Protein AF-A0A8J2PP23-F1 (afdb_monomer)

Solvent-accessible surface area (backbone atoms only — not comparable to full-atom values): 7879 Å² total; per-residue (Å²): 118,77,63,48,80,72,75,55,84,84,83,88,84,56,67,66,61,44,69,76,68,52,50,72,66,56,53,53,50,54,50,47,56,53,52,50,30,45,74,73,57,75,52,67,87,67,54,66,47,79,31,51,64,91,37,53,69,59,48,55,53,48,56,75,68,65,78,65,66,70,44,84,42,73,46,81,72,63,99,86,58,77,86,76,83,74,88,67,85,88,74,87,69,40,60,68,88,50,84,86,86,61,86,68,29,89,40,75,69,33,39,53,49,50,50,52,40,41,78,33,42,36,93

Mean predicted aligned error: 7.46 Å

pLDDT: mean 90.51, std 8.7, range [60.66, 97.38]

Radius of gyration: 23.91 Å; Cα contacts (8 Å, |Δi|>4): 85; chains: 1; bounding box: 43×55×61 Å

Sequence (123 aa):
MSILAKGISIFGILADEYIGSASKKDVDELQSYIRDGMKTGAIKPLSYHVFKHDQLENAFRFMAQGKHIGKVLVQIKLKDSMPTVVSAIPRTYFGTDKSWIIVGGLGGMGFELANWIVERGGR

InterPro domains:
  IPR050091 Polyketide and Nonribosomal Peptide Biosynthesis Enzymes [PTHR43775] (5-122)

Structure (mmCIF, N/CA/C/O backbone):
data_AF-A0A8J2PP23-F1
#
_entry.id   AF-A0A8J2PP23-F1
#
loop_
_atom_site.group_PDB
_atom_site.id
_atom_site.type_symbol
_atom_site.label_atom_id
_atom_site.label_alt_id
_atom_site.label_comp_id
_atom_site.label_asym_id
_atom_site.label_entity_id
_atom_site.label_seq_id
_atom_site.pdbx_PDB_ins_code
_atom_site.Cartn_x
_atom_site.Cartn_y
_atom_site.Cartn_z
_atom_site.occupancy
_atom_site.B_iso_or_equiv
_atom_site.auth_seq_id
_atom_site.auth_comp_id
_atom_site.auth_asym_id
_atom_site.auth_atom_id
_atom_site.pdbx_PDB_model_num
ATOM 1 N N . MET A 1 1 ? -2.800 32.038 20.602 1.00 64.12 1 MET A N 1
ATOM 2 C CA . MET A 1 1 ? -1.605 31.991 21.480 1.00 64.12 1 MET A CA 1
ATOM 3 C C . MET A 1 1 ? -1.919 32.063 22.979 1.00 64.12 1 MET A C 1
ATOM 5 O O . MET A 1 1 ? -1.140 31.526 23.751 1.00 64.12 1 MET A O 1
ATOM 9 N N . SER A 1 2 ? -3.055 32.622 23.425 1.00 75.06 2 SER A N 1
ATOM 10 C CA . SER A 1 2 ? -3.410 32.702 24.860 1.00 75.06 2 SER A CA 1
ATOM 11 C C . SER A 1 2 ? -3.610 31.350 25.567 1.00 75.06 2 SER A C 1
ATOM 13 O O . SER A 1 2 ? -3.523 31.286 26.788 1.00 75.06 2 SER A O 1
ATOM 15 N N . ILE A 1 3 ? -3.861 30.263 24.826 1.00 81.50 3 ILE A N 1
ATOM 16 C CA . ILE A 1 3 ? -4.063 28.927 25.412 1.00 81.50 3 ILE A CA 1
ATOM 17 C C . ILE A 1 3 ? -2.746 28.306 25.897 1.00 81.50 3 ILE A C 1
ATOM 19 O O . ILE A 1 3 ? -2.741 27.595 26.894 1.00 81.50 3 ILE A O 1
ATOM 23 N N . LEU A 1 4 ? -1.628 28.607 25.226 1.00 85.38 4 LEU A N 1
ATOM 24 C CA . LEU A 1 4 ? -0.307 28.079 25.588 1.00 85.38 4 LEU A CA 1
ATOM 25 C C . LEU A 1 4 ? 0.192 28.690 26.903 1.00 85.38 4 LEU A C 1
ATOM 27 O O . LEU A 1 4 ? 0.820 28.011 27.707 1.00 85.38 4 LEU A O 1
ATOM 31 N N . ALA A 1 5 ? -0.190 29.941 27.184 1.00 83.81 5 ALA A N 1
ATOM 32 C CA . ALA A 1 5 ? 0.085 30.609 28.457 1.00 83.81 5 ALA A CA 1
ATOM 33 C C . ALA A 1 5 ? -0.603 29.936 29.664 1.00 83.81 5 ALA A C 1
ATOM 35 O O . ALA A 1 5 ? -0.254 30.223 30.803 1.00 83.81 5 ALA A O 1
ATOM 36 N N . LYS A 1 6 ? -1.558 29.022 29.428 1.00 91.38 6 LYS A N 1
ATOM 37 C CA . LYS 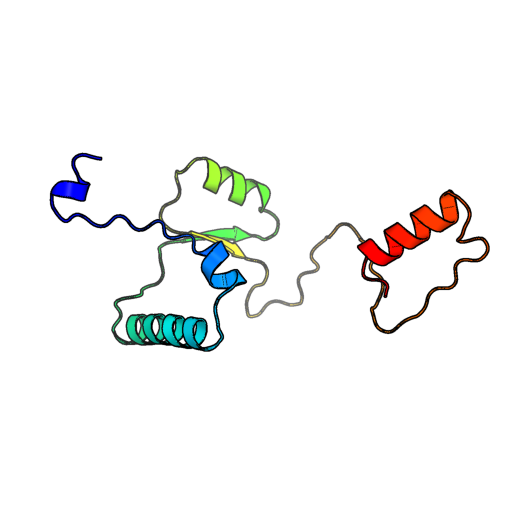A 1 6 ? -2.190 28.194 30.469 1.00 91.38 6 LYS A CA 1
ATOM 38 C C . LYS A 1 6 ? -1.436 26.881 30.735 1.00 91.38 6 LYS A C 1
ATOM 40 O O . LYS A 1 6 ? -1.981 26.008 31.400 1.00 91.38 6 LYS A O 1
ATOM 45 N N . GLY A 1 7 ? -0.230 26.710 30.185 1.00 90.62 7 GLY A N 1
ATOM 46 C CA . GLY A 1 7 ? 0.558 25.478 30.318 1.00 90.62 7 GLY A CA 1
ATOM 47 C C . GLY A 1 7 ? 0.066 24.319 29.442 1.00 90.62 7 GLY A C 1
ATOM 48 O O . GLY A 1 7 ? 0.426 23.170 29.677 1.00 90.62 7 GLY A O 1
ATOM 49 N N . ILE A 1 8 ? -0.768 24.599 28.436 1.00 93.12 8 ILE A N 1
ATOM 50 C CA . ILE A 1 8 ? -1.280 23.587 27.505 1.00 93.12 8 ILE A CA 1
ATOM 51 C C . ILE A 1 8 ? -0.220 23.307 26.437 1.00 93.12 8 ILE A C 1
ATOM 53 O O . ILE A 1 8 ? 0.280 24.234 25.802 1.00 93.12 8 ILE A O 1
ATOM 57 N N . SER A 1 9 ? 0.072 22.026 26.206 1.00 91.69 9 SER A N 1
ATOM 58 C CA . SER A 1 9 ? 0.912 21.562 25.095 1.00 91.69 9 SER A CA 1
ATOM 59 C C . SER A 1 9 ? 0.044 21.080 23.933 1.00 91.69 9 SER A C 1
ATOM 61 O O . SER A 1 9 ? -0.994 20.457 24.150 1.00 91.69 9 SER A O 1
ATOM 63 N N . ILE A 1 10 ? 0.464 21.370 22.701 1.00 92.38 10 ILE A N 1
ATOM 64 C CA . ILE A 1 10 ? -0.222 20.950 21.474 1.00 92.38 10 ILE A CA 1
ATOM 65 C C . ILE A 1 10 ? 0.739 20.070 20.681 1.00 92.38 10 ILE A C 1
ATOM 67 O O . ILE A 1 10 ? 1.852 20.497 20.383 1.00 92.38 10 ILE A O 1
ATOM 71 N N . PHE A 1 11 ? 0.293 18.869 20.317 1.00 91.00 11 PHE A N 1
ATOM 72 C CA . PHE A 1 11 ? 1.076 17.915 19.537 1.00 91.00 11 PHE A CA 1
ATOM 73 C C . PHE A 1 11 ? 0.381 17.651 18.201 1.00 91.00 11 PHE A C 1
ATOM 75 O O . PHE A 1 11 ? -0.751 17.170 18.172 1.00 91.00 11 PHE A O 1
ATOM 82 N N . GLY A 1 12 ? 1.055 17.970 17.096 1.00 92.06 12 GLY A N 1
ATOM 83 C CA . GLY A 1 12 ? 0.668 17.495 15.770 1.00 92.06 12 GLY A CA 1
ATOM 84 C C . GLY A 1 12 ? 1.244 16.099 15.568 1.00 92.06 12 GLY A C 1
ATOM 85 O O . GLY A 1 12 ? 2.459 15.941 15.596 1.00 92.06 12 GLY A O 1
ATOM 86 N N . ILE A 1 13 ? 0.387 15.091 15.417 1.00 90.44 13 ILE A N 1
ATOM 87 C CA . ILE A 1 13 ? 0.819 13.701 15.240 1.00 90.44 13 ILE A CA 1
ATOM 88 C C . ILE A 1 13 ? 0.530 13.291 13.798 1.00 90.44 13 ILE A C 1
ATOM 90 O O . ILE A 1 13 ? -0.629 13.145 13.412 1.00 90.44 13 ILE A O 1
ATOM 94 N N . LEU A 1 14 ? 1.596 13.103 13.023 1.00 90.75 14 LEU A N 1
ATOM 95 C CA . LEU A 1 14 ? 1.565 12.636 11.639 1.00 90.75 14 LEU A CA 1
ATOM 96 C C . LEU A 1 14 ? 2.133 11.216 11.595 1.00 90.75 14 LEU A C 1
ATOM 98 O O . LEU A 1 14 ? 3.335 10.994 11.737 1.00 90.75 14 LEU A O 1
ATOM 102 N N . ALA A 1 15 ? 1.243 10.231 11.4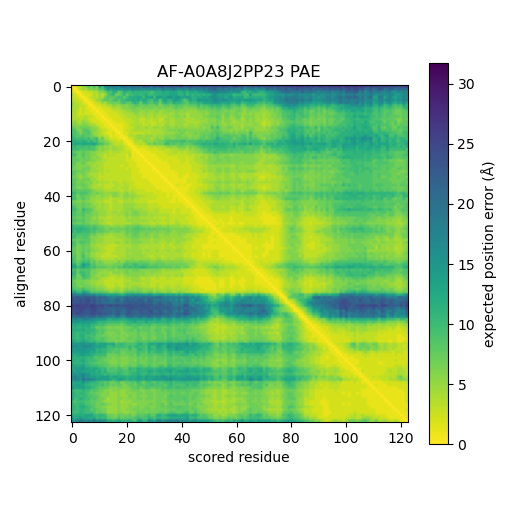87 1.00 87.94 15 ALA A N 1
ATOM 103 C CA . ALA A 1 15 ? 1.631 8.824 11.555 1.00 87.94 15 ALA A CA 1
ATOM 104 C C . ALA A 1 15 ? 2.455 8.377 10.335 1.00 87.94 15 ALA A C 1
ATOM 106 O O . ALA A 1 15 ? 3.310 7.506 10.456 1.00 87.94 15 ALA A O 1
ATOM 107 N N . ASP A 1 16 ? 2.198 8.964 9.169 1.00 88.88 16 ASP A N 1
ATOM 108 C CA . ASP A 1 16 ? 2.907 8.714 7.915 1.00 88.88 16 ASP A CA 1
ATOM 109 C C . ASP A 1 16 ? 4.363 9.187 7.968 1.00 88.88 16 ASP A C 1
ATOM 111 O O . ASP A 1 16 ? 5.264 8.422 7.623 1.00 88.88 16 ASP A O 1
ATOM 115 N N . GLU A 1 17 ? 4.602 10.398 8.474 1.00 85.00 17 GLU A N 1
ATOM 116 C CA . GLU A 1 17 ? 5.952 10.931 8.677 1.00 85.00 17 GLU A CA 1
ATOM 117 C C . GLU A 1 17 ? 6.727 10.094 9.697 1.00 85.00 17 GLU A C 1
ATOM 119 O O . GLU A 1 17 ? 7.871 9.704 9.447 1.00 85.00 17 GLU A O 1
ATOM 124 N N . TYR A 1 18 ? 6.076 9.743 10.810 1.00 84.81 18 TYR A N 1
ATOM 125 C CA . TYR A 1 18 ? 6.683 8.899 11.830 1.00 84.81 18 TYR A CA 1
ATOM 126 C C . TYR A 1 18 ? 7.056 7.527 11.266 1.00 84.81 18 TYR A C 1
ATOM 128 O O . TYR A 1 18 ? 8.204 7.133 11.368 1.00 84.81 18 TYR A O 1
ATOM 136 N N . ILE A 1 19 ? 6.149 6.806 10.601 1.00 84.12 19 ILE A N 1
ATOM 137 C CA . ILE A 1 19 ? 6.456 5.467 10.063 1.00 84.12 19 ILE A CA 1
ATOM 138 C C . ILE A 1 19 ? 7.533 5.523 8.965 1.00 84.12 19 ILE A C 1
ATOM 140 O O . ILE A 1 19 ? 8.361 4.617 8.884 1.00 84.12 19 ILE A O 1
ATOM 144 N N . GLY A 1 20 ? 7.536 6.563 8.125 1.00 85.25 20 GLY A N 1
ATOM 145 C CA . GLY A 1 20 ? 8.501 6.708 7.031 1.00 85.25 20 GLY A CA 1
ATOM 146 C C . GLY A 1 20 ? 9.919 7.080 7.477 1.00 85.25 20 GLY A C 1
ATOM 147 O O . GLY A 1 20 ? 10.876 6.752 6.777 1.00 85.25 20 GLY A O 1
ATOM 148 N N . SER A 1 21 ? 10.061 7.745 8.626 1.00 86.62 21 SER A N 1
ATOM 149 C CA . SER A 1 21 ? 11.346 8.244 9.146 1.00 86.62 21 SER A CA 1
ATOM 150 C C . SER A 1 21 ? 11.771 7.632 10.487 1.00 86.62 21 SER A C 1
ATOM 152 O O . SER A 1 21 ? 12.872 7.914 10.963 1.00 86.62 21 SER A O 1
ATOM 154 N N . ALA A 1 22 ? 10.930 6.784 11.091 1.00 85.88 22 ALA A N 1
ATOM 155 C CA . ALA A 1 22 ? 11.169 6.192 12.401 1.00 85.88 22 ALA A CA 1
ATOM 156 C C . ALA A 1 22 ? 12.457 5.372 12.429 1.00 85.88 22 ALA A C 1
ATOM 158 O O . ALA A 1 22 ? 12.753 4.570 11.537 1.00 85.88 22 ALA A O 1
ATOM 159 N N . SER A 1 23 ? 13.195 5.520 13.529 1.00 90.00 23 SER A N 1
ATOM 160 C CA . SER A 1 23 ? 14.307 4.628 13.808 1.00 90.00 23 SER A CA 1
ATOM 161 C C . SER A 1 23 ? 13.786 3.216 14.086 1.00 90.00 23 SER A C 1
ATOM 163 O O . SER A 1 23 ? 12.643 3.008 14.498 1.00 90.00 23 SER A O 1
ATOM 165 N N . LYS A 1 24 ? 14.650 2.210 13.927 1.00 89.00 24 LYS A N 1
ATOM 166 C CA . LYS A 1 24 ? 14.292 0.824 14.259 1.00 89.00 24 LYS A CA 1
ATOM 167 C C . LYS A 1 24 ? 13.778 0.687 15.701 1.00 89.00 24 LYS A C 1
ATOM 169 O O . LYS A 1 24 ? 12.829 -0.049 15.941 1.00 89.00 24 LYS A O 1
ATOM 174 N N . LYS A 1 25 ? 14.369 1.441 16.635 1.00 91.31 25 LYS A N 1
ATOM 175 C CA . LYS A 1 25 ? 13.983 1.448 18.050 1.00 91.31 25 LYS A CA 1
ATOM 176 C C . LYS A 1 25 ? 12.548 1.947 18.248 1.00 91.31 25 LYS A C 1
ATOM 178 O O . LYS A 1 25 ? 11.801 1.335 19.001 1.00 91.31 25 LYS A O 1
ATOM 183 N N . ASP A 1 26 ? 12.176 3.013 17.549 1.00 90.38 26 ASP A N 1
ATOM 184 C CA . ASP A 1 26 ? 10.843 3.618 17.618 1.00 90.38 26 ASP A CA 1
ATOM 185 C C . ASP A 1 26 ? 9.762 2.660 17.100 1.00 90.38 26 ASP A C 1
ATOM 187 O O . ASP A 1 26 ? 8.713 2.478 17.719 1.00 90.38 26 ASP A O 1
ATOM 191 N N . VAL A 1 27 ? 10.045 1.975 15.987 1.00 89.62 27 VAL A N 1
ATOM 192 C CA . VAL A 1 27 ? 9.152 0.946 15.437 1.00 89.62 27 VAL A CA 1
ATOM 193 C C . VAL A 1 27 ? 9.009 -0.232 16.402 1.00 89.62 27 VAL A C 1
ATOM 195 O O . VAL A 1 27 ? 7.894 -0.708 16.625 1.00 89.62 27 VAL A O 1
ATOM 198 N N . ASP A 1 28 ? 10.114 -0.698 16.989 1.00 91.38 28 ASP A N 1
ATOM 199 C CA . ASP A 1 28 ? 10.108 -1.810 17.943 1.00 91.38 28 ASP A CA 1
ATOM 200 C C . ASP A 1 28 ? 9.305 -1.467 19.213 1.00 91.38 28 ASP A C 1
ATOM 202 O O . ASP A 1 28 ? 8.555 -2.311 19.719 1.00 91.38 28 ASP A O 1
ATOM 206 N N . GLU A 1 29 ? 9.408 -0.224 19.693 1.00 92.69 29 GLU A N 1
ATOM 207 C CA . GLU A 1 29 ? 8.634 0.284 20.827 1.00 92.69 29 GLU A CA 1
ATOM 208 C C . GLU A 1 29 ? 7.138 0.401 20.489 1.00 92.69 29 GLU A C 1
ATOM 210 O O . GLU A 1 29 ? 6.295 -0.120 21.216 1.00 92.69 29 GLU A O 1
ATOM 215 N N . LEU A 1 30 ? 6.772 0.979 19.340 1.00 92.19 30 LEU A N 1
ATOM 216 C CA . LEU A 1 30 ? 5.369 1.044 18.908 1.00 92.19 30 LEU A CA 1
ATOM 217 C C . LEU A 1 30 ? 4.742 -0.359 18.820 1.00 92.19 30 LEU A C 1
ATOM 219 O O . LEU A 1 30 ? 3.609 -0.593 19.250 1.00 92.19 30 LEU A O 1
ATOM 223 N N . GLN A 1 31 ? 5.491 -1.321 18.280 1.00 92.38 31 GLN A N 1
ATOM 224 C CA . GLN A 1 31 ? 5.034 -2.701 18.191 1.00 92.38 31 GLN A CA 1
ATOM 225 C C . GLN A 1 31 ? 4.867 -3.370 19.560 1.00 92.38 31 GLN A C 1
ATOM 227 O O . GLN A 1 31 ? 3.998 -4.238 19.694 1.00 92.38 31 GLN A O 1
ATOM 232 N N . SER A 1 32 ? 5.683 -3.023 20.562 1.00 95.56 32 SER A N 1
ATOM 233 C CA . SER A 1 32 ? 5.529 -3.570 21.913 1.00 95.56 32 SER A CA 1
ATOM 234 C C . SER A 1 32 ? 4.212 -3.100 22.537 1.00 95.56 32 SER A C 1
ATOM 236 O O . SER A 1 32 ? 3.427 -3.948 22.964 1.00 95.56 32 SER A O 1
ATOM 238 N N . TYR A 1 33 ? 3.888 -1.803 22.437 1.00 95.62 33 TYR A N 1
ATOM 239 C CA . TYR A 1 33 ? 2.608 -1.259 22.903 1.00 95.62 33 TYR A CA 1
ATOM 240 C C . TYR A 1 33 ? 1.410 -1.934 22.229 1.00 95.62 33 TYR A C 1
ATOM 242 O O . TYR A 1 33 ? 0.438 -2.288 22.898 1.00 95.62 33 TYR A O 1
ATOM 250 N N . ILE A 1 34 ? 1.479 -2.176 20.914 1.00 95.38 34 ILE A N 1
ATOM 251 C CA . ILE A 1 34 ? 0.413 -2.885 20.190 1.00 95.38 34 ILE A CA 1
ATOM 252 C C . ILE A 1 34 ? 0.279 -4.330 20.692 1.00 95.38 34 ILE A C 1
ATOM 254 O O . ILE A 1 34 ? -0.833 -4.789 20.961 1.00 95.38 34 ILE A O 1
ATOM 258 N N . ARG A 1 35 ? 1.390 -5.061 20.847 1.00 96.38 35 ARG A N 1
ATOM 259 C CA . ARG A 1 35 ? 1.361 -6.450 21.339 1.00 96.38 35 ARG A CA 1
ATOM 260 C C . ARG A 1 35 ? 0.777 -6.545 22.743 1.00 96.38 35 ARG A C 1
ATOM 262 O O . ARG A 1 35 ? -0.046 -7.423 22.999 1.00 96.38 35 ARG A O 1
ATOM 269 N N . ASP A 1 36 ? 1.170 -5.654 23.640 1.00 97.38 36 ASP A N 1
ATOM 270 C CA . ASP A 1 36 ? 0.689 -5.680 25.019 1.00 97.38 36 ASP A CA 1
ATOM 271 C C . ASP A 1 36 ? -0.769 -5.210 25.119 1.00 97.38 36 ASP A C 1
ATOM 273 O O . ASP A 1 36 ? -1.569 -5.808 25.844 1.00 97.38 36 ASP A O 1
ATOM 277 N N . GLY A 1 37 ? -1.176 -4.244 24.292 1.00 96.81 37 GLY A N 1
ATOM 278 C CA . GLY A 1 37 ? -2.578 -3.860 24.131 1.00 96.81 37 GLY A CA 1
ATOM 279 C C . GLY A 1 37 ? -3.460 -5.006 23.618 1.00 96.81 37 GLY A C 1
ATOM 280 O O . GLY A 1 37 ? -4.594 -5.163 24.069 1.00 96.81 37 GLY A O 1
ATOM 281 N N . MET A 1 38 ? -2.945 -5.855 22.723 1.00 96.56 38 MET A N 1
ATOM 282 C CA . MET A 1 38 ? -3.649 -7.066 22.280 1.00 96.56 38 MET A CA 1
ATOM 283 C C . MET A 1 38 ? -3.752 -8.112 23.397 1.00 96.56 38 MET A C 1
ATOM 285 O O . MET A 1 38 ? -4.831 -8.658 23.613 1.00 96.56 38 MET A O 1
ATOM 289 N N . LYS A 1 39 ? -2.666 -8.370 24.142 1.00 96.44 39 LYS A N 1
ATOM 290 C CA . LYS A 1 39 ? -2.659 -9.342 25.256 1.00 96.44 39 LYS A CA 1
ATOM 291 C C . LYS A 1 39 ? -3.621 -8.959 26.379 1.00 96.44 39 LYS A C 1
ATOM 293 O O . LYS A 1 39 ? -4.296 -9.821 26.928 1.00 96.44 39 LYS A O 1
ATOM 298 N N . THR A 1 40 ? -3.677 -7.673 26.719 1.00 96.94 40 THR A N 1
ATOM 299 C CA . THR A 1 40 ? -4.571 -7.139 27.763 1.00 96.94 40 THR A CA 1
ATOM 300 C C . THR A 1 40 ? -6.027 -7.043 27.303 1.00 96.94 40 THR A C 1
ATOM 302 O O . THR A 1 40 ? -6.917 -6.791 28.112 1.00 96.94 40 THR A O 1
ATOM 305 N N . GLY A 1 41 ? -6.289 -7.232 26.006 1.00 94.62 41 GLY A N 1
ATOM 306 C CA . GLY A 1 41 ? -7.611 -7.067 25.411 1.00 94.62 41 GLY A CA 1
ATOM 307 C C . GLY A 1 41 ? -8.052 -5.607 25.280 1.00 94.62 41 GLY A C 1
ATOM 308 O O . GLY A 1 41 ? -9.216 -5.366 24.959 1.00 94.62 41 GLY A O 1
ATOM 309 N N . ALA A 1 42 ? -7.158 -4.640 25.508 1.00 96.19 42 ALA A N 1
ATOM 310 C CA . ALA A 1 42 ? -7.414 -3.224 25.249 1.00 96.19 42 ALA A CA 1
ATOM 311 C C . ALA A 1 42 ? -7.580 -2.953 23.743 1.00 96.19 42 ALA A C 1
ATOM 313 O O . ALA A 1 42 ? -8.429 -2.161 23.337 1.00 96.19 42 ALA A O 1
ATOM 314 N N . ILE A 1 43 ? -6.810 -3.657 22.907 1.00 96.62 43 ILE A N 1
ATOM 315 C CA . ILE A 1 43 ? -6.933 -3.625 21.448 1.00 96.62 43 ILE A CA 1
ATOM 316 C C . ILE A 1 43 ? -7.809 -4.796 21.009 1.00 96.62 43 ILE A C 1
ATOM 318 O O . ILE A 1 43 ? -7.421 -5.959 21.117 1.00 96.62 43 ILE A O 1
ATOM 322 N N . LYS A 1 44 ? -8.990 -4.478 20.476 1.00 95.12 44 LYS A N 1
ATOM 323 C CA . LYS A 1 44 ? -9.926 -5.444 19.891 1.00 95.12 44 LYS A CA 1
ATOM 324 C C . LYS A 1 44 ? -10.160 -5.114 18.416 1.00 95.12 44 LYS A C 1
ATOM 326 O O . LYS A 1 44 ? -10.082 -3.942 18.043 1.00 95.12 44 LYS A O 1
ATOM 33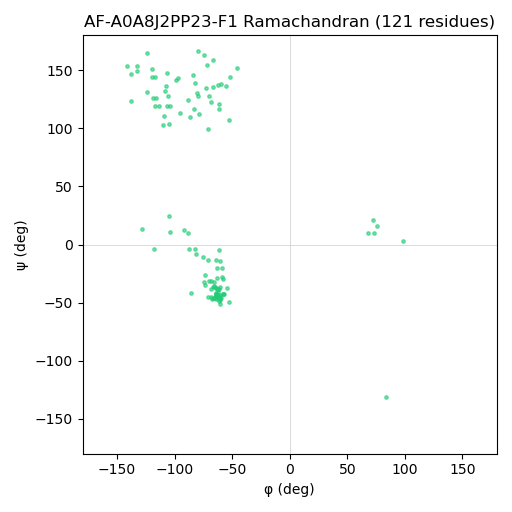1 N N . PRO A 1 45 ? -10.459 -6.113 17.568 1.00 93.75 45 PRO A N 1
ATOM 332 C CA . PRO A 1 45 ? -10.859 -5.857 16.193 1.00 93.75 45 PRO A CA 1
ATOM 333 C C . PRO A 1 45 ? -12.056 -4.903 16.138 1.00 93.75 45 PRO A C 1
ATOM 335 O O . PRO A 1 45 ? -13.011 -5.046 16.902 1.00 93.75 45 PRO A O 1
ATOM 338 N N . LEU A 1 46 ? -12.002 -3.939 15.223 1.00 94.50 46 LEU A N 1
ATOM 339 C CA . LEU A 1 46 ? -13.138 -3.067 14.933 1.00 94.50 46 LEU A CA 1
ATOM 340 C C . LEU A 1 46 ? -14.217 -3.855 14.185 1.00 94.50 46 LEU A C 1
ATOM 342 O O . LEU A 1 46 ? -13.898 -4.792 13.453 1.00 94.50 46 LEU A O 1
ATOM 346 N N . SER A 1 47 ? -15.476 -3.426 14.292 1.00 95.50 47 SER A N 1
ATOM 347 C CA . SER A 1 47 ? -16.510 -3.829 13.333 1.00 95.50 47 SER A CA 1
ATOM 348 C C . SER A 1 47 ? -16.025 -3.549 11.913 1.00 95.50 47 SER A C 1
ATOM 350 O O . SER A 1 47 ? -15.315 -2.568 11.676 1.00 95.50 47 SER A O 1
ATOM 352 N N . TYR A 1 48 ? -16.372 -4.409 10.963 1.00 96.12 48 TYR A N 1
ATOM 353 C CA . TYR A 1 48 ? -15.913 -4.246 9.594 1.00 96.12 48 TYR A CA 1
ATOM 354 C C . TYR A 1 48 ? -16.983 -4.603 8.570 1.00 96.12 48 TYR A C 1
ATOM 356 O O . TYR A 1 48 ? -17.865 -5.422 8.822 1.00 96.12 48 TYR A O 1
ATOM 364 N N . HIS A 1 49 ? -16.878 -3.991 7.394 1.00 95.69 49 HIS A N 1
ATOM 365 C CA . HIS A 1 49 ? -17.691 -4.307 6.226 1.00 95.69 49 HIS A CA 1
ATOM 366 C C . HIS A 1 49 ? -16.780 -4.832 5.117 1.00 95.69 49 HIS A C 1
ATOM 368 O O . HIS A 1 49 ? -15.791 -4.179 4.779 1.00 95.69 49 HIS A O 1
ATOM 374 N N . VAL A 1 50 ? -17.087 -6.012 4.577 1.00 95.12 50 VAL A N 1
ATOM 375 C CA . VAL A 1 50 ? -16.218 -6.709 3.619 1.00 95.12 50 VAL A CA 1
ATOM 376 C C . VAL A 1 50 ? -16.786 -6.603 2.211 1.00 95.12 50 VAL A C 1
ATOM 378 O O . VAL A 1 50 ? -17.926 -6.986 1.970 1.00 95.12 50 VAL A O 1
ATOM 381 N N . PHE A 1 51 ? -15.955 -6.149 1.279 1.00 94.88 51 PHE A N 1
ATOM 382 C CA . PHE A 1 51 ? -16.200 -6.202 -0.158 1.00 94.88 51 PHE A CA 1
ATOM 383 C C . PHE A 1 51 ? -15.310 -7.264 -0.799 1.00 94.88 51 PHE A C 1
ATOM 385 O O . PHE A 1 51 ? -14.184 -7.495 -0.354 1.00 94.88 51 PHE A O 1
ATOM 392 N N . LYS A 1 52 ? -15.791 -7.905 -1.862 1.00 91.19 52 LYS A N 1
ATOM 393 C CA . LYS A 1 52 ? -14.963 -8.802 -2.679 1.00 91.19 52 LYS A CA 1
ATOM 394 C C . LYS A 1 52 ? -13.993 -7.999 -3.556 1.00 91.19 52 LYS A C 1
ATOM 396 O O . LYS A 1 52 ? -14.180 -6.801 -3.767 1.00 91.19 52 LYS A O 1
ATOM 401 N N . HIS A 1 53 ? -12.955 -8.655 -4.075 1.00 87.62 53 HIS A N 1
ATOM 402 C CA . HIS A 1 53 ? -11.930 -8.009 -4.908 1.00 87.62 53 HIS A CA 1
ATOM 403 C C . HIS A 1 53 ? -12.487 -7.321 -6.171 1.00 87.62 53 HIS A C 1
ATOM 405 O O . HIS A 1 53 ? -11.912 -6.342 -6.634 1.00 87.62 53 HIS A O 1
ATOM 411 N N . ASP A 1 54 ? -13.596 -7.814 -6.724 1.00 89.00 54 ASP A N 1
ATOM 412 C CA . ASP A 1 54 ? -14.298 -7.271 -7.895 1.00 89.00 54 ASP A CA 1
ATOM 413 C C . ASP A 1 54 ? -15.215 -6.083 -7.555 1.00 89.00 54 ASP A C 1
ATOM 415 O O . ASP A 1 54 ? -15.703 -5.393 -8.445 1.00 89.00 54 ASP A O 1
ATOM 419 N N . GLN A 1 55 ? -15.414 -5.792 -6.268 1.00 93.44 55 GLN A N 1
ATOM 420 C CA . GLN A 1 55 ? -16.283 -4.723 -5.771 1.00 93.44 55 GLN A CA 1
ATOM 421 C C . GLN A 1 55 ? -15.497 -3.510 -5.259 1.00 93.44 55 GLN A C 1
ATOM 423 O O . GLN A 1 55 ? -15.993 -2.751 -4.423 1.00 93.44 55 GLN A O 1
ATOM 428 N N . LEU A 1 56 ? -14.271 -3.312 -5.747 1.00 93.56 56 LEU A N 1
ATOM 429 C CA . LEU A 1 56 ? -13.373 -2.270 -5.253 1.00 93.56 56 LEU A CA 1
ATOM 430 C C . LEU A 1 56 ? -13.983 -0.862 -5.367 1.00 93.56 56 LEU A C 1
ATOM 432 O O . LEU A 1 56 ? -13.923 -0.088 -4.414 1.00 93.56 56 LEU A O 1
ATOM 436 N N . GLU A 1 57 ? -14.638 -0.546 -6.487 1.00 95.75 57 GLU A N 1
ATOM 437 C CA . GLU A 1 57 ? -15.304 0.750 -6.677 1.00 95.75 57 GLU A CA 1
ATOM 438 C C . GLU A 1 57 ? -16.413 0.983 -5.638 1.00 95.75 57 GLU A C 1
ATOM 440 O O . GLU A 1 57 ? -16.502 2.054 -5.031 1.00 95.75 57 GLU A O 1
ATOM 445 N N . ASN A 1 58 ? -17.227 -0.044 -5.375 1.00 96.25 58 ASN A N 1
ATOM 446 C CA . ASN A 1 58 ? -18.284 0.020 -4.369 1.00 96.25 58 ASN A CA 1
ATOM 447 C C . ASN A 1 58 ? -17.707 0.203 -2.962 1.00 96.25 58 ASN A C 1
ATOM 449 O O . ASN A 1 58 ? -18.272 0.967 -2.181 1.00 96.25 58 ASN A O 1
ATOM 453 N N . ALA A 1 59 ? -16.569 -0.430 -2.656 1.00 96.69 59 ALA A N 1
ATOM 454 C CA . ALA A 1 59 ? -15.880 -0.265 -1.380 1.00 96.69 59 ALA A CA 1
ATOM 455 C C . ALA A 1 59 ? -15.450 1.192 -1.151 1.00 96.69 59 ALA A C 1
ATOM 457 O O . ALA A 1 59 ? -15.743 1.767 -0.100 1.00 96.69 59 ALA A O 1
ATOM 458 N N . PHE A 1 60 ? -14.830 1.820 -2.156 1.00 97.19 60 PHE A N 1
ATOM 459 C CA . PHE A 1 60 ? -14.451 3.235 -2.092 1.00 97.19 60 PHE A CA 1
ATOM 460 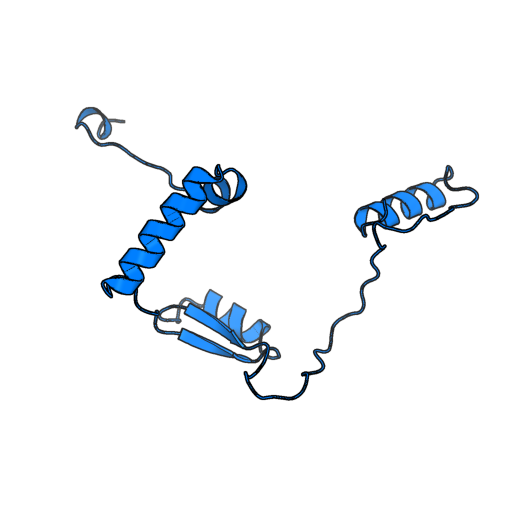C C . PHE A 1 60 ? -15.669 4.155 -1.983 1.00 97.19 60 PHE A C 1
ATOM 462 O O . PHE A 1 60 ? -15.679 5.066 -1.156 1.00 97.19 60 PHE A O 1
ATOM 469 N N . ARG A 1 61 ? -16.729 3.899 -2.757 1.00 96.88 61 ARG A N 1
ATOM 470 C CA . ARG A 1 61 ? -17.965 4.693 -2.703 1.00 96.88 61 ARG A CA 1
ATOM 471 C C . ARG A 1 61 ? -18.658 4.580 -1.343 1.00 96.88 61 ARG A C 1
ATOM 473 O O . ARG A 1 61 ? -19.125 5.583 -0.808 1.00 96.88 61 ARG A O 1
ATOM 480 N N . PHE A 1 62 ? -18.711 3.379 -0.770 1.00 96.31 62 PHE A N 1
ATOM 481 C CA . PHE A 1 62 ? -19.263 3.133 0.562 1.00 96.31 62 PHE A CA 1
ATOM 482 C C . PHE A 1 62 ? -18.453 3.842 1.653 1.00 96.31 62 PHE A C 1
ATOM 484 O O . PHE A 1 62 ? -19.031 4.475 2.539 1.00 96.31 62 PHE A O 1
ATOM 491 N N . MET A 1 63 ? -17.121 3.805 1.552 1.00 96.75 63 MET A N 1
ATOM 492 C CA . MET A 1 63 ? -16.229 4.536 2.451 1.00 96.75 63 MET A CA 1
ATOM 493 C C . MET A 1 63 ? -16.462 6.052 2.362 1.00 96.75 63 MET A C 1
ATOM 495 O O . MET A 1 63 ? -16.659 6.693 3.394 1.00 96.75 63 MET A O 1
ATOM 499 N N . ALA A 1 64 ? -16.517 6.607 1.146 1.00 96.69 64 ALA A N 1
ATOM 500 C CA . ALA A 1 64 ? -16.682 8.040 0.895 1.00 96.69 64 ALA A CA 1
ATOM 501 C C . ALA A 1 64 ? -18.021 8.610 1.395 1.00 96.69 64 ALA A C 1
ATOM 503 O O . ALA A 1 64 ? -18.089 9.773 1.776 1.00 96.69 64 ALA A O 1
ATOM 504 N N . GLN A 1 65 ? -19.083 7.798 1.442 1.00 96.56 65 GLN A N 1
ATOM 505 C CA . GLN A 1 65 ? -20.379 8.218 1.993 1.00 96.56 65 GLN A CA 1
ATOM 506 C C . GLN A 1 65 ? -20.374 8.397 3.520 1.00 96.56 65 GLN A C 1
ATOM 508 O O . GLN A 1 65 ? -21.351 8.909 4.060 1.00 96.56 65 GLN A O 1
ATOM 513 N N . GLY A 1 66 ? -19.345 7.921 4.232 1.00 93.50 66 GLY A N 1
ATOM 514 C CA . GLY A 1 66 ? -19.249 8.047 5.693 1.00 93.50 66 GLY A CA 1
ATOM 515 C C . GLY A 1 66 ? -20.275 7.226 6.489 1.00 93.50 66 GLY A C 1
ATOM 516 O O . GLY A 1 66 ? -20.382 7.390 7.696 1.00 93.50 66 GLY A O 1
ATOM 517 N N . LYS A 1 67 ? -21.027 6.325 5.841 1.00 91.94 67 LYS A N 1
ATOM 518 C CA . LYS A 1 67 ? -22.059 5.484 6.485 1.00 91.94 67 LYS A CA 1
ATOM 519 C C . LYS A 1 67 ? -21.501 4.233 7.174 1.00 91.94 67 LYS A C 1
ATOM 521 O O . LYS A 1 67 ? -22.260 3.454 7.746 1.00 91.94 67 LYS A O 1
ATOM 526 N N . HIS A 1 68 ? -20.200 3.988 7.061 1.00 94.50 68 HIS A N 1
ATOM 527 C CA . HIS A 1 68 ? -19.566 2.786 7.581 1.00 94.50 68 HIS A CA 1
ATOM 528 C C . HIS A 1 68 ? -19.266 2.928 9.077 1.00 94.50 68 HIS A C 1
ATOM 530 O O . HIS A 1 68 ? -18.796 3.967 9.531 1.00 94.50 68 HIS A O 1
ATOM 536 N N . ILE A 1 69 ? -19.497 1.859 9.839 1.00 94.69 69 ILE A N 1
ATOM 537 C CA . ILE A 1 69 ? -19.060 1.759 11.234 1.00 94.69 69 ILE A CA 1
ATOM 538 C C . ILE A 1 69 ? -17.836 0.846 11.270 1.00 94.69 69 ILE A C 1
ATOM 540 O O . ILE A 1 69 ? -17.915 -0.323 10.890 1.00 94.69 69 ILE A O 1
ATOM 544 N N . GLY A 1 70 ? -16.709 1.385 11.732 1.00 94.25 70 GLY A N 1
ATOM 545 C CA . GLY A 1 70 ? -15.445 0.659 11.834 1.00 94.25 70 GLY A CA 1
ATOM 546 C C . GLY A 1 70 ? -14.656 0.641 10.521 1.00 94.25 70 GLY A C 1
ATOM 547 O O . GLY A 1 70 ? -14.419 1.697 9.943 1.00 94.25 70 GLY A O 1
ATOM 548 N N . LYS A 1 71 ? -14.171 -0.520 10.068 1.00 96.44 71 LYS A N 1
ATOM 549 C CA . LYS A 1 71 ? -13.231 -0.621 8.934 1.00 96.44 71 LYS A CA 1
ATOM 550 C C . LYS A 1 71 ? -13.890 -1.187 7.672 1.00 96.44 71 LYS A C 1
ATOM 552 O O . LYS A 1 71 ? -14.586 -2.194 7.723 1.00 96.44 71 LYS A O 1
ATOM 557 N N . VAL A 1 72 ? -13.614 -0.592 6.514 1.00 96.81 72 VAL A N 1
ATOM 558 C CA . VAL A 1 72 ? -13.951 -1.188 5.210 1.00 96.81 72 VAL A CA 1
ATOM 559 C C . VAL A 1 72 ? -12.795 -2.085 4.769 1.00 96.81 72 VAL A C 1
ATOM 561 O O . VAL A 1 72 ? -11.653 -1.631 4.713 1.00 96.81 72 VAL A O 1
ATOM 564 N N . LEU A 1 73 ? -13.078 -3.357 4.492 1.00 96.00 73 LEU A N 1
ATOM 565 C CA . LEU A 1 73 ? -12.092 -4.365 4.101 1.00 96.00 73 LEU A CA 1
ATOM 566 C C . LEU A 1 73 ? -12.377 -4.870 2.685 1.00 96.00 73 LEU A C 1
ATOM 568 O O . LEU A 1 73 ? -13.532 -5.038 2.302 1.00 96.00 73 LEU A O 1
ATOM 572 N N . VAL A 1 74 ? -11.317 -5.161 1.930 1.00 94.31 74 VAL A N 1
ATOM 573 C CA . VAL A 1 74 ? -11.406 -5.801 0.610 1.00 94.31 74 VAL A CA 1
ATOM 574 C C . VAL A 1 74 ? -10.788 -7.190 0.698 1.00 94.31 74 VAL A C 1
ATOM 576 O O . VAL A 1 74 ? -9.611 -7.344 1.022 1.00 94.31 74 VAL A O 1
ATOM 579 N N . GLN A 1 75 ? -11.588 -8.212 0.420 1.00 91.38 75 GLN A N 1
ATOM 580 C CA . GLN A 1 75 ? -11.169 -9.604 0.455 1.00 91.38 75 GLN A CA 1
ATOM 581 C C . GLN A 1 75 ? -10.554 -10.008 -0.889 1.00 91.38 75 GLN A C 1
ATOM 583 O O . GLN A 1 75 ? -11.257 -10.142 -1.890 1.00 91.38 75 GLN A O 1
ATOM 588 N N . ILE A 1 76 ? -9.235 -10.224 -0.892 1.00 86.75 76 ILE A N 1
ATOM 589 C CA . ILE A 1 76 ? -8.470 -10.600 -2.094 1.00 86.75 76 ILE A CA 1
ATOM 590 C C . ILE A 1 76 ? -8.482 -12.121 -2.322 1.00 86.75 76 ILE A C 1
ATOM 592 O O . ILE A 1 76 ? -8.633 -12.572 -3.453 1.00 86.75 76 ILE A O 1
ATOM 596 N N . LYS A 1 77 ? -8.340 -12.924 -1.259 1.00 79.19 77 LYS A N 1
ATOM 597 C CA . LYS A 1 77 ? -8.367 -14.397 -1.307 1.00 79.19 77 LYS A CA 1
ATOM 598 C C . LYS A 1 77 ? -9.183 -14.956 -0.144 1.00 79.19 77 LYS A C 1
ATOM 600 O O . LYS A 1 77 ? -9.147 -14.385 0.949 1.00 79.19 77 LYS A O 1
ATOM 605 N N . LEU A 1 78 ? -9.868 -16.085 -0.351 1.00 67.94 78 LEU A N 1
ATOM 606 C CA . LEU A 1 78 ? -10.291 -16.929 0.767 1.00 67.94 78 LEU A CA 1
ATOM 607 C C . LEU A 1 78 ? -9.134 -17.848 1.166 1.00 67.94 78 LEU A C 1
ATOM 609 O O . LEU A 1 78 ? -8.331 -18.261 0.330 1.00 67.94 78 LEU A O 1
ATOM 613 N N . LYS A 1 79 ? -9.046 -18.135 2.467 1.00 62.56 79 LYS A N 1
ATOM 614 C CA . LYS A 1 79 ? -7.940 -18.861 3.106 1.00 62.56 79 LYS A CA 1
ATOM 615 C C . LYS A 1 79 ? -7.723 -20.275 2.530 1.00 62.56 79 LYS A C 1
ATOM 617 O O . LYS A 1 79 ? -6.606 -20.766 2.606 1.00 62.56 79 LYS A O 1
ATOM 622 N N . ASP A 1 80 ? -8.746 -20.838 1.876 1.00 63.94 80 ASP A N 1
ATOM 623 C CA . ASP A 1 80 ? -8.787 -22.224 1.383 1.00 63.94 80 ASP A CA 1
ATOM 624 C C . ASP A 1 80 ? -9.172 -22.355 -0.108 1.00 63.94 80 ASP A C 1
ATOM 626 O O . ASP A 1 80 ? -9.512 -23.438 -0.579 1.00 63.94 80 ASP A O 1
ATOM 630 N N . SER A 1 81 ? -9.164 -21.262 -0.878 1.00 61.09 81 SER 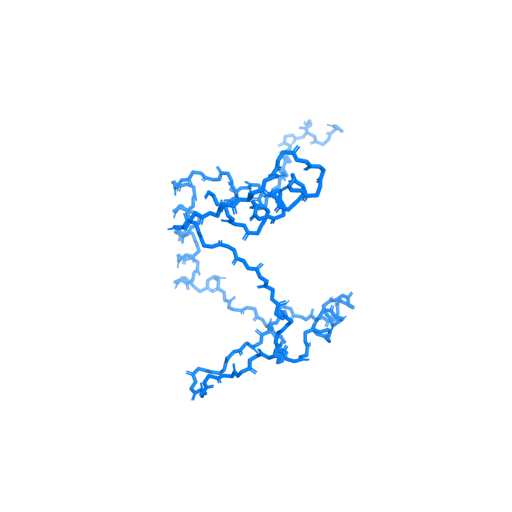A N 1
ATOM 631 C CA . SER A 1 81 ? -9.532 -21.295 -2.304 1.00 61.09 81 SER A CA 1
ATOM 632 C C . SER A 1 81 ? -8.312 -21.376 -3.225 1.00 61.09 81 SER A C 1
ATOM 634 O O . SER A 1 81 ? -7.294 -20.725 -2.976 1.00 61.09 81 SER A O 1
ATOM 636 N N . MET A 1 82 ? -8.455 -22.131 -4.324 1.00 60.66 82 MET A N 1
ATOM 637 C CA . MET A 1 82 ? -7.532 -22.158 -5.469 1.00 60.66 82 MET A CA 1
ATOM 638 C C . MET A 1 82 ? -7.128 -20.738 -5.897 1.00 60.66 82 MET A C 1
ATOM 640 O O . MET A 1 82 ? -7.911 -19.808 -5.694 1.00 60.66 82 MET A O 1
ATOM 644 N N . PRO A 1 83 ? -5.933 -20.538 -6.489 1.00 61.59 83 PRO A N 1
ATOM 645 C CA . PRO A 1 83 ? -5.462 -19.213 -6.875 1.00 61.59 83 PRO A CA 1
ATOM 646 C C . PRO A 1 83 ? -6.498 -18.492 -7.743 1.00 61.59 83 PRO A C 1
ATOM 648 O O . PRO A 1 83 ? -6.701 -18.831 -8.906 1.00 61.59 83 PRO A O 1
ATOM 651 N N . THR A 1 84 ? -7.157 -17.488 -7.161 1.00 63.50 84 THR A N 1
ATOM 652 C CA . THR A 1 84 ? -8.056 -16.595 -7.888 1.00 63.50 84 THR A CA 1
ATOM 653 C C . THR A 1 84 ? -7.239 -15.868 -8.946 1.00 63.50 84 THR A C 1
ATOM 655 O O . THR A 1 84 ? -6.318 -15.116 -8.613 1.00 63.50 84 THR A O 1
ATOM 658 N N . VAL A 1 85 ? -7.556 -16.096 -10.220 1.00 68.50 85 VAL A N 1
ATOM 659 C CA . VAL A 1 85 ? -6.986 -15.322 -11.323 1.00 68.50 85 VAL A CA 1
ATOM 660 C C . VAL A 1 85 ? -7.601 -13.929 -11.253 1.00 68.50 85 VAL A C 1
ATOM 662 O O . VAL A 1 85 ? -8.747 -13.717 -11.644 1.00 68.50 85 VAL A O 1
ATOM 665 N N . VAL A 1 86 ? -6.858 -12.980 -10.690 1.00 76.00 86 VAL A N 1
ATOM 666 C CA . VAL A 1 86 ? -7.261 -11.573 -10.677 1.00 76.00 86 VAL A CA 1
ATOM 667 C C . VAL A 1 86 ? -6.951 -11.001 -12.054 1.00 76.00 86 VAL A C 1
ATOM 669 O O . VAL A 1 86 ? -5.785 -10.883 -12.428 1.00 76.00 86 VAL A O 1
ATOM 672 N N . SER A 1 87 ? -7.994 -10.658 -12.811 1.00 83.56 87 SER A N 1
ATOM 673 C CA . SER A 1 87 ? -7.827 -9.906 -14.055 1.00 83.56 87 SER A CA 1
ATOM 674 C C . SER A 1 87 ? -7.206 -8.549 -13.729 1.00 83.56 87 SER A C 1
ATOM 676 O O . SER A 1 87 ? -7.757 -7.777 -12.944 1.00 83.56 87 SER A O 1
ATOM 678 N N . ALA A 1 88 ? -6.040 -8.279 -14.305 1.00 87.50 88 ALA A N 1
ATOM 679 C CA . ALA A 1 88 ? -5.315 -7.032 -14.134 1.00 87.50 88 ALA A CA 1
ATOM 680 C C . ALA A 1 88 ? -4.862 -6.517 -15.498 1.00 87.50 88 ALA A C 1
ATOM 682 O O . ALA A 1 88 ? -4.570 -7.293 -16.410 1.00 87.50 88 ALA A O 1
ATOM 683 N N . ILE A 1 89 ? -4.779 -5.195 -15.628 1.00 92.75 89 ILE A N 1
ATOM 684 C CA . ILE A 1 89 ? -4.224 -4.569 -16.825 1.00 92.75 89 ILE A CA 1
ATOM 685 C C . ILE A 1 89 ? -2.720 -4.878 -16.851 1.00 92.75 89 ILE A C 1
ATOM 687 O O . ILE A 1 89 ? -2.026 -4.545 -15.882 1.00 92.75 89 ILE A O 1
ATOM 691 N N . PRO A 1 90 ? -2.196 -5.506 -17.919 1.00 94.00 90 PRO A N 1
ATOM 692 C CA . PRO A 1 90 ? -0.787 -5.850 -17.991 1.00 94.00 90 PRO A CA 1
ATOM 693 C C . PRO A 1 90 ? 0.065 -4.581 -17.952 1.00 94.00 90 PRO A C 1
ATOM 695 O O . PRO A 1 90 ? -0.234 -3.577 -18.602 1.00 94.00 90 PRO A O 1
ATOM 698 N N . ARG A 1 91 ? 1.152 -4.628 -17.184 1.00 94.94 91 ARG A N 1
ATOM 699 C CA . ARG A 1 91 ? 2.090 -3.518 -17.051 1.00 94.94 91 ARG A CA 1
ATOM 700 C C . ARG A 1 91 ? 3.518 -4.050 -17.083 1.00 94.94 91 ARG A C 1
ATOM 702 O O . ARG A 1 91 ? 3.877 -4.900 -16.278 1.00 94.94 91 ARG A O 1
ATOM 709 N N . THR A 1 92 ? 4.317 -3.540 -18.015 1.00 95.31 92 THR A N 1
ATOM 710 C CA . THR A 1 92 ? 5.729 -3.915 -18.164 1.00 95.31 92 THR A CA 1
ATOM 711 C C . THR A 1 92 ? 6.575 -3.314 -17.050 1.00 95.31 92 THR A C 1
ATOM 713 O O . THR A 1 92 ? 6.450 -2.121 -16.766 1.00 95.31 92 THR A O 1
ATOM 716 N N . TYR A 1 93 ? 7.445 -4.134 -16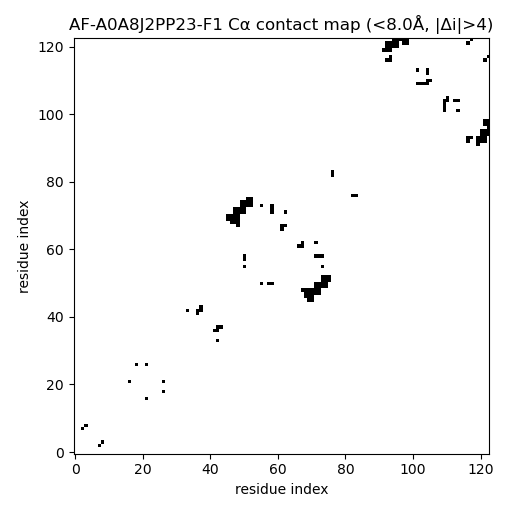.471 1.00 95.44 93 TYR A N 1
ATOM 717 C CA . TYR A 1 93 ? 8.476 -3.745 -15.515 1.00 95.44 93 TYR A CA 1
ATOM 718 C C . TYR A 1 93 ? 9.802 -4.388 -15.917 1.00 95.44 93 TYR A C 1
ATOM 720 O O . TYR A 1 93 ? 9.821 -5.441 -16.558 1.00 95.44 93 TYR A O 1
ATOM 728 N N . PHE A 1 94 ? 10.899 -3.749 -15.534 1.00 95.31 94 PHE A N 1
ATOM 729 C CA . PHE A 1 94 ? 12.256 -4.179 -15.838 1.00 95.31 94 PHE A CA 1
ATOM 730 C C . PHE A 1 94 ? 12.919 -4.702 -14.560 1.00 95.31 94 PHE A C 1
ATOM 732 O O . PHE A 1 94 ? 12.789 -4.103 -13.496 1.00 95.31 94 PHE A O 1
ATOM 739 N N . GLY A 1 95 ? 13.556 -5.872 -14.646 1.00 90.25 95 GLY A N 1
ATOM 740 C CA . GLY A 1 95 ? 14.173 -6.532 -13.492 1.00 90.25 95 GLY A CA 1
ATOM 741 C C . GLY A 1 95 ? 15.528 -5.922 -13.165 1.00 90.25 95 GLY A C 1
ATOM 742 O O . GLY A 1 95 ? 16.375 -5.859 -14.043 1.00 90.25 95 GLY A O 1
ATOM 743 N N . THR A 1 96 ? 15.753 -5.524 -11.915 1.00 90.25 96 THR A N 1
ATOM 744 C CA . THR A 1 96 ? 16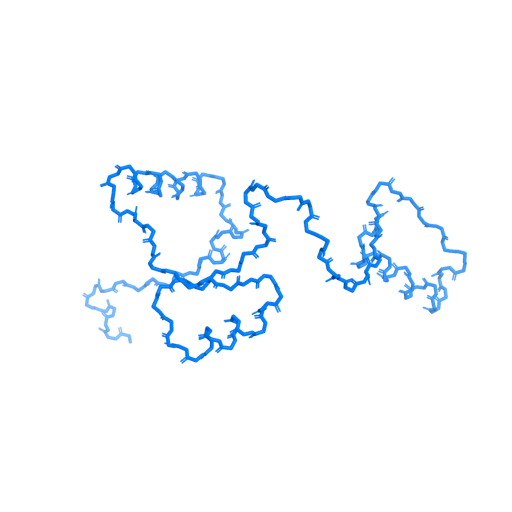.973 -4.822 -11.460 1.00 90.25 96 THR A CA 1
ATOM 745 C C . THR A 1 96 ? 18.279 -5.6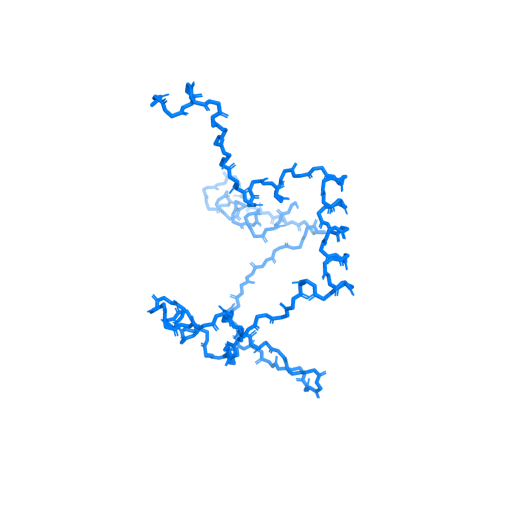14 -11.623 1.00 90.25 96 THR A C 1
ATOM 747 O O . THR A 1 96 ? 19.344 -5.108 -11.295 1.00 90.25 96 THR A O 1
ATOM 750 N N . ASP A 1 97 ? 18.195 -6.870 -12.052 1.00 93.25 97 ASP A N 1
ATOM 751 C CA . ASP A 1 97 ? 19.278 -7.835 -12.239 1.00 93.25 97 ASP A CA 1
ATOM 752 C C . ASP A 1 97 ? 19.659 -8.046 -13.718 1.00 93.25 97 ASP A C 1
ATOM 754 O O . ASP A 1 97 ? 20.385 -8.985 -14.047 1.00 93.25 97 ASP A O 1
ATOM 758 N N . LYS A 1 98 ? 19.156 -7.203 -14.629 1.00 93.38 98 LYS A N 1
ATOM 759 C CA . LYS A 1 98 ? 19.378 -7.305 -16.079 1.00 93.38 98 LYS A CA 1
ATOM 760 C C . LYS A 1 98 ? 19.965 -6.020 -16.646 1.00 93.38 98 LYS A C 1
ATOM 762 O O . LYS A 1 98 ? 19.921 -4.975 -16.017 1.00 93.38 98 LYS A O 1
ATOM 767 N N . SER A 1 99 ? 20.490 -6.110 -17.865 1.00 94.06 99 SER A N 1
ATOM 768 C CA . SER A 1 99 ? 20.993 -4.958 -18.616 1.00 94.06 99 SER A CA 1
ATOM 769 C C . SER A 1 99 ? 20.230 -4.802 -19.927 1.00 94.06 99 SER A C 1
ATOM 771 O O . SER A 1 99 ? 19.889 -5.793 -20.578 1.00 94.06 99 SER A O 1
ATOM 773 N N . TRP A 1 100 ? 19.997 -3.554 -20.335 1.00 93.06 100 TRP A N 1
ATOM 774 C CA . TRP A 1 100 ? 19.329 -3.211 -21.591 1.00 93.06 100 TRP A CA 1
ATOM 775 C C . TRP A 1 100 ? 20.226 -2.305 -22.415 1.00 93.06 100 TRP A C 1
ATOM 777 O O . TRP A 1 100 ? 20.755 -1.314 -21.920 1.00 93.06 100 TRP A O 1
ATOM 787 N N . ILE A 1 101 ? 20.391 -2.651 -23.687 1.00 95.38 101 ILE A N 1
ATOM 788 C CA . ILE A 1 101 ? 21.205 -1.887 -24.627 1.00 95.38 101 ILE A CA 1
ATOM 789 C C . ILE A 1 101 ? 20.255 -1.157 -25.571 1.00 95.38 101 ILE A C 1
ATOM 791 O O . ILE A 1 101 ? 19.495 -1.793 -26.300 1.00 95.38 101 ILE A O 1
ATOM 795 N N . ILE A 1 102 ? 20.317 0.175 -25.569 1.00 95.75 102 ILE A N 1
ATOM 796 C CA . ILE A 1 102 ? 19.572 1.022 -26.504 1.00 95.75 102 ILE A CA 1
ATOM 797 C C . ILE A 1 102 ? 20.552 1.551 -27.550 1.00 95.75 102 ILE A C 1
ATOM 799 O O . ILE A 1 102 ? 21.329 2.475 -27.300 1.00 95.75 102 ILE A O 1
ATOM 803 N N . VAL A 1 103 ? 20.516 0.969 -28.746 1.00 96.12 103 VAL A N 1
ATOM 804 C CA . VAL A 1 103 ? 21.308 1.462 -29.879 1.00 96.12 103 VAL A CA 1
ATOM 805 C C . VAL A 1 103 ? 20.731 2.802 -30.337 1.00 96.12 103 VAL A C 1
ATOM 807 O O . VAL A 1 103 ? 19.529 2.918 -30.560 1.00 96.12 103 VAL A O 1
ATOM 810 N N . GLY A 1 104 ? 21.576 3.832 -30.446 1.00 94.00 104 GLY A N 1
ATOM 811 C CA . GLY A 1 104 ? 21.111 5.199 -30.716 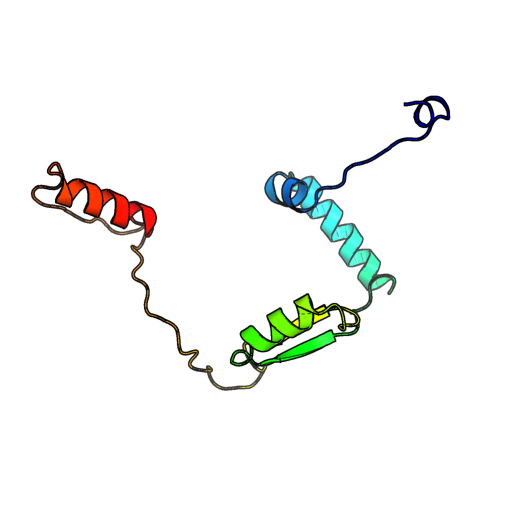1.00 94.00 104 GLY A CA 1
ATOM 812 C C . GLY A 1 104 ? 20.400 5.861 -29.526 1.00 94.00 104 GLY A C 1
ATOM 813 O O . GLY A 1 104 ? 19.661 6.825 -29.714 1.00 94.00 104 GLY A O 1
ATOM 814 N N . GLY A 1 105 ? 20.631 5.372 -28.300 1.00 92.94 105 GLY A N 1
ATOM 815 C CA . GLY A 1 105 ? 19.957 5.823 -27.075 1.00 92.94 105 GLY A CA 1
ATOM 816 C C . GLY A 1 105 ? 20.141 7.298 -26.703 1.00 92.94 105 GLY A C 1
ATOM 817 O O . GLY A 1 105 ? 19.398 7.807 -25.877 1.00 92.94 105 GLY A O 1
ATOM 818 N N . LEU A 1 106 ? 21.099 7.998 -27.316 1.00 94.38 106 LEU A N 1
ATOM 819 C CA . LEU A 1 106 ? 21.357 9.419 -27.054 1.00 94.38 106 LEU A CA 1
ATOM 820 C C . LEU A 1 106 ? 20.515 10.369 -27.927 1.00 94.38 106 LEU A C 1
ATOM 822 O O . LEU A 1 106 ? 20.602 11.582 -27.764 1.00 94.38 106 LEU A O 1
ATOM 826 N N . GLY A 1 107 ? 19.719 9.847 -28.867 1.00 93.69 107 GLY A N 1
ATOM 827 C CA . GLY A 1 107 ? 18.720 10.641 -29.591 1.00 93.69 107 GLY A CA 1
ATOM 828 C C . GLY A 1 107 ? 17.448 10.850 -28.762 1.00 93.69 107 GLY A C 1
ATOM 829 O O . GLY A 1 107 ? 17.220 10.130 -27.796 1.00 93.69 107 GLY A O 1
ATOM 830 N N . GLY A 1 108 ? 16.568 11.773 -29.170 1.00 94.00 108 GLY A N 1
ATOM 831 C CA . GLY A 1 108 ? 15.363 12.125 -28.396 1.00 94.00 108 GLY A CA 1
ATOM 832 C C . GLY A 1 108 ? 14.487 10.926 -28.000 1.00 94.00 108 GLY A C 1
ATOM 833 O O . GLY A 1 108 ? 14.193 10.740 -26.826 1.00 94.00 108 GLY A O 1
ATOM 834 N N . MET A 1 109 ? 14.141 10.045 -28.947 1.00 95.75 109 MET A N 1
ATOM 835 C CA . MET A 1 109 ? 13.340 8.846 -28.640 1.00 95.75 109 MET A CA 1
ATOM 836 C C . MET A 1 109 ? 14.088 7.822 -27.781 1.00 95.75 109 MET A C 1
ATOM 838 O O . MET A 1 109 ? 13.490 7.183 -26.920 1.00 95.75 109 MET A O 1
ATOM 842 N N . GLY A 1 110 ? 15.387 7.642 -28.031 1.00 96.19 110 GLY A N 1
ATOM 843 C CA . GLY A 1 110 ? 16.213 6.697 -27.283 1.00 96.19 110 GLY A CA 1
ATOM 844 C C . GLY A 1 110 ? 16.373 7.117 -25.824 1.00 96.19 110 GLY A C 1
ATOM 845 O O . GLY A 1 110 ? 16.344 6.267 -24.936 1.00 96.19 110 GLY A O 1
ATOM 846 N N . PHE A 1 111 ? 16.457 8.425 -25.589 1.00 95.38 111 PHE A N 1
ATOM 847 C CA . PHE A 1 111 ? 16.578 9.006 -24.263 1.00 95.38 111 PHE A CA 1
ATOM 848 C C . PHE A 1 111 ? 15.271 8.882 -23.473 1.00 95.38 111 PHE A C 1
ATOM 850 O O . PHE A 1 111 ? 15.290 8.413 -22.337 1.00 95.38 111 PHE A O 1
ATOM 857 N N . GLU A 1 112 ? 14.125 9.189 -24.092 1.00 97.19 112 GLU A N 1
ATOM 858 C CA . GLU A 1 112 ? 12.808 8.975 -23.472 1.00 97.19 112 GLU A CA 1
ATOM 859 C C . GLU A 1 112 ? 12.540 7.491 -23.186 1.00 97.19 112 GLU A C 1
ATOM 861 O O . GLU A 1 112 ? 12.014 7.139 -22.130 1.00 97.19 112 GLU A O 1
ATOM 866 N N . LEU A 1 113 ? 12.958 6.594 -24.087 1.00 96.62 113 LEU A N 1
ATOM 867 C CA . LEU A 1 113 ? 12.883 5.155 -23.845 1.00 96.62 113 LEU A CA 1
ATOM 868 C C . LEU A 1 113 ? 13.760 4.739 -22.657 1.00 96.62 113 LEU A C 1
ATOM 870 O O . LEU A 1 113 ? 13.310 3.955 -21.824 1.00 96.62 113 LEU A O 1
ATOM 874 N N . ALA A 1 114 ? 14.986 5.260 -22.556 1.00 95.81 114 ALA A N 1
ATOM 875 C CA . ALA A 1 114 ? 15.866 4.997 -21.420 1.00 95.81 114 ALA A CA 1
ATOM 876 C C . ALA A 1 114 ? 15.235 5.474 -20.103 1.00 95.81 114 ALA A C 1
ATOM 878 O O . ALA A 1 114 ? 15.192 4.709 -19.140 1.00 95.81 114 ALA A O 1
ATOM 879 N N . ASN A 1 115 ? 14.678 6.690 -20.081 1.00 95.69 115 ASN A N 1
ATOM 880 C CA . ASN A 1 115 ? 13.977 7.220 -18.913 1.00 95.69 115 ASN A CA 1
ATOM 881 C C . ASN A 1 115 ? 12.779 6.336 -18.529 1.00 95.69 115 ASN A C 1
ATOM 883 O O . ASN A 1 115 ? 12.643 5.937 -17.374 1.00 95.69 115 ASN A O 1
ATOM 887 N N . TRP A 1 116 ? 11.967 5.926 -19.507 1.00 96.62 116 TRP A N 1
ATOM 888 C CA . TRP A 1 116 ? 10.838 5.026 -19.271 1.00 96.62 116 TRP A CA 1
ATOM 889 C C . TRP A 1 116 ? 11.268 3.660 -18.715 1.00 96.62 116 TRP A C 1
ATOM 891 O O . TRP A 1 116 ? 10.598 3.116 -17.838 1.00 96.62 116 TRP A O 1
ATOM 901 N N . ILE A 1 117 ? 12.392 3.098 -19.179 1.00 95.81 117 ILE A N 1
ATOM 902 C CA . ILE A 1 117 ? 12.952 1.852 -18.629 1.00 95.81 117 ILE A CA 1
ATOM 903 C C . ILE A 1 117 ? 13.332 2.035 -17.155 1.00 95.81 117 ILE A C 1
ATOM 905 O O . ILE A 1 117 ? 12.975 1.190 -16.328 1.00 95.81 117 ILE A O 1
ATOM 909 N N . VAL A 1 118 ? 13.996 3.143 -16.815 1.00 95.19 118 VAL A N 1
ATOM 910 C CA . VAL A 1 118 ? 14.401 3.465 -15.437 1.00 95.19 118 VAL A CA 1
ATOM 911 C C . VAL A 1 118 ? 13.185 3.656 -14.526 1.00 95.19 118 VAL A C 1
ATOM 913 O O . VAL A 1 118 ? 13.106 3.034 -13.466 1.00 95.19 118 VAL A O 1
ATOM 916 N N . GLU A 1 119 ? 12.175 4.418 -14.957 1.00 95.94 119 GLU A N 1
ATOM 917 C CA . GLU A 1 119 ? 10.910 4.595 -14.222 1.00 95.94 119 GLU A CA 1
ATOM 918 C C . GLU A 1 119 ? 10.169 3.269 -13.980 1.00 95.94 119 GLU A C 1
ATOM 920 O O . GLU A 1 119 ? 9.436 3.109 -13.001 1.00 95.94 119 GLU A O 1
ATOM 925 N N . ARG A 1 120 ? 10.368 2.289 -14.867 1.00 96.12 120 ARG A N 1
ATOM 926 C CA . ARG A 1 120 ? 9.793 0.940 -14.785 1.00 96.12 120 ARG A CA 1
ATOM 927 C C . ARG A 1 120 ? 10.698 -0.069 -14.068 1.00 96.12 120 ARG A C 1
ATOM 929 O O . ARG A 1 120 ? 10.396 -1.264 -14.097 1.00 96.12 120 ARG A O 1
ATOM 936 N N . GLY A 1 121 ? 11.745 0.393 -13.384 1.00 95.06 121 GLY A N 1
ATOM 937 C CA . GLY A 1 121 ? 12.585 -0.412 -12.492 1.00 95.06 121 GLY A CA 1
ATOM 938 C C . GLY A 1 121 ? 13.895 -0.908 -13.102 1.00 95.06 121 GLY A C 1
ATOM 939 O O . GLY A 1 121 ? 14.636 -1.621 -12.427 1.00 95.06 121 GLY A O 1
ATOM 940 N N . GLY A 1 122 ? 14.200 -0.528 -14.345 1.00 93.81 122 GLY A N 1
ATOM 941 C CA . GLY A 1 122 ? 15.492 -0.821 -14.952 1.00 93.81 122 GLY A CA 1
ATOM 942 C C . GLY A 1 122 ? 16.605 -0.066 -14.232 1.00 93.81 122 GLY A C 1
ATOM 943 O O . GLY A 1 122 ? 16.445 1.106 -13.893 1.00 93.81 122 GLY A O 1
ATOM 944 N N . ARG A 1 123 ? 17.714 -0.751 -13.958 1.00 86.88 123 ARG A N 1
ATOM 945 C CA . ARG A 1 123 ? 18.906 -0.189 -13.321 1.00 86.88 123 ARG A CA 1
ATOM 946 C C . ARG A 1 123 ? 20.155 -0.548 -14.102 1.00 86.88 123 ARG A C 1
ATOM 948 O O . ARG A 1 123 ? 20.152 -1.630 -14.724 1.00 86.88 123 ARG A O 1
#

Organism: NCBI:txid39272

Nearest PDB structures (foldseek):
  6fn6-assembly1_A  TM=8.833E-01  e=6.033E-08  Drosophila melanogaster
  6fn6-assembly1_B  TM=8.635E-01  e=1.665E-07  Drosophila melanogaster
  2vz8-assembly1_A  TM=8.517E-01  e=1.907E-07  Sus scrofa
  2vz8-assembly1_B  TM=8.539E-01  e=8.456E-07  Sus scrofa
  5bp4-assembly9_R  TM=7.425E-01  e=6.873E-02  Mycolicibacterium smegmatis MC2 155

Foldseek 3Di:
DVVVVVVDDDDDDDPVVCVVPPDPVRVVVVVVVVVVCVVVVVDDAWDEDEDEPVCVVVLVVVVVVVPDGHYYYYDDDDPPDDPDPDDDDDDDADDQPDDDDQDVLPDPVSVVVVVVNVVRPYD

Secondary structure (DSSP, 8-state):
-TTGGGT-------HHHHHHH--HHHHHHHHHHHHHHHHTT-S-PPPEEEEEGGGHHHHHHHHHTT--SSEEEEE---TTS--------------TT-----TTTTSHHHHHHHHHHHHTT--